Protein AF-A0AAE9JSZ3-F1 (afdb_monomer)

Organism: Caenorhabditis briggsae (NCBI:txid6238)

Foldseek 3Di:
DQVVDDQQDDPDDDPVSSVVCLQVVPGDQGDCVVDPPLVRVLVSLCSHSDPVSHDDPVVVVVSVVVVCPVPDDPPPDDDDPPDDDD

pLDDT: mean 85.69, std 14.78, range [46.88, 97.38]

Solvent-accessible surface area (backbone atoms only — not comparable to full-atom values): 5678 Å² total; per-residue (Å²): 120,92,81,79,60,64,66,71,66,61,102,85,68,50,72,68,60,44,52,54,29,48,70,67,66,55,48,81,78,77,61,74,90,83,43,57,67,70,58,54,49,51,55,55,36,65,64,43,69,55,68,91,69,32,72,54,71,66,59,55,48,54,52,50,52,56,53,46,61,72,75,45,64,91,89,70,78,69,82,77,79,76,78,82,83,127

Sequence (86 aa):
MAALQSPFYGDKMNLYSLCKKIENCEYPPLPADIYSTQLRDLVSRCILPEASKRPETNEVLEVAEHMNNHFSPPDEQSPVPSTPQF

InterPro domains:
  IPR011009 Protein kinase-like domain superfamily [SSF56112] (2-80)

Mean predicted aligned error: 8.27 Å

Structure (mmCIF, N/CA/C/O backbone):
data_AF-A0AAE9JSZ3-F1
#
_entry.id   AF-A0AAE9JSZ3-F1
#
loop_
_atom_site.group_PDB
_atom_site.id
_atom_site.type_symbol
_atom_site.label_atom_id
_atom_site.label_alt_id
_atom_site.label_comp_id
_atom_site.label_asym_id
_atom_site.label_entity_id
_atom_site.label_seq_id
_atom_site.pdbx_PDB_ins_code
_atom_site.Cartn_x
_atom_site.Cartn_y
_atom_site.Cartn_z
_atom_site.occupancy
_atom_site.B_iso_or_equiv
_atom_site.auth_seq_id
_atom_site.auth_comp_id
_atom_site.auth_asym_id
_atom_site.auth_atom_id
_atom_site.pdbx_PDB_model_num
ATOM 1 N N . MET A 1 1 ? 4.933 -6.485 8.854 1.00 60.16 1 MET A N 1
ATOM 2 C CA . MET A 1 1 ? 4.712 -6.558 7.388 1.00 60.16 1 MET A CA 1
ATOM 3 C C . MET A 1 1 ? 3.625 -7.588 7.119 1.00 60.16 1 MET A C 1
ATOM 5 O O . MET A 1 1 ? 3.738 -8.666 7.679 1.00 60.16 1 MET A O 1
ATOM 9 N N . ALA A 1 2 ? 2.603 -7.277 6.311 1.00 84.06 2 ALA A N 1
ATOM 10 C CA . ALA A 1 2 ? 1.480 -8.190 6.043 1.00 84.06 2 ALA A CA 1
ATOM 11 C C . ALA A 1 2 ? 1.876 -9.360 5.118 1.00 84.06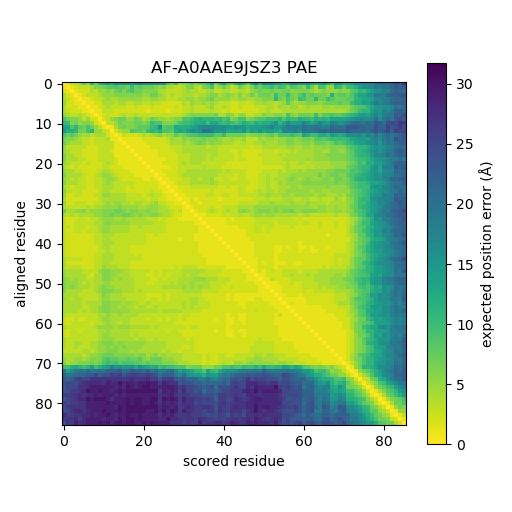 2 ALA A C 1
ATOM 13 O O . ALA A 1 2 ? 1.821 -10.511 5.520 1.00 84.06 2 ALA A O 1
ATOM 14 N N . ALA A 1 3 ? 2.395 -9.076 3.920 1.00 86.81 3 ALA A N 1
ATOM 15 C CA . ALA A 1 3 ? 2.788 -10.107 2.947 1.00 86.81 3 ALA A CA 1
ATOM 16 C C . ALA A 1 3 ? 4.163 -10.760 3.207 1.00 86.81 3 ALA A C 1
ATOM 18 O O . ALA A 1 3 ? 4.606 -11.586 2.416 1.00 86.81 3 ALA A O 1
ATOM 19 N N . LEU A 1 4 ? 4.882 -10.343 4.259 1.00 89.50 4 LEU A N 1
ATOM 20 C CA . LEU A 1 4 ? 6.268 -10.754 4.567 1.00 89.50 4 LEU A CA 1
ATOM 21 C C . LEU A 1 4 ? 7.290 -10.533 3.430 1.00 89.50 4 LEU A C 1
ATOM 23 O O . LEU A 1 4 ? 8.413 -11.026 3.503 1.00 89.50 4 LEU A O 1
ATOM 27 N N . GLN A 1 5 ? 6.915 -9.778 2.397 1.00 88.31 5 GLN A N 1
ATOM 28 C CA . GLN A 1 5 ? 7.715 -9.426 1.227 1.00 88.31 5 GLN A CA 1
ATOM 29 C C . GLN A 1 5 ? 7.456 -7.960 0.863 1.00 88.31 5 GLN A C 1
ATOM 31 O O . GLN A 1 5 ? 6.392 -7.413 1.168 1.00 88.31 5 GLN A O 1
ATOM 36 N N . SER A 1 6 ? 8.429 -7.318 0.213 1.00 89.50 6 SER A N 1
ATOM 37 C CA . SER A 1 6 ? 8.236 -5.969 -0.333 1.00 89.50 6 SER A CA 1
ATOM 38 C C . SER A 1 6 ? 7.182 -5.998 -1.452 1.00 89.50 6 SER A C 1
ATOM 40 O O . SER A 1 6 ? 7.255 -6.901 -2.290 1.00 89.50 6 SER A O 1
ATOM 42 N N . PRO A 1 7 ? 6.257 -5.017 -1.536 1.00 90.69 7 PRO A N 1
ATOM 43 C CA . PRO A 1 7 ? 5.241 -4.965 -2.594 1.00 90.69 7 PRO A CA 1
ATOM 44 C C . PRO A 1 7 ? 5.835 -5.051 -4.006 1.00 90.69 7 PRO A C 1
ATOM 46 O O . PRO A 1 7 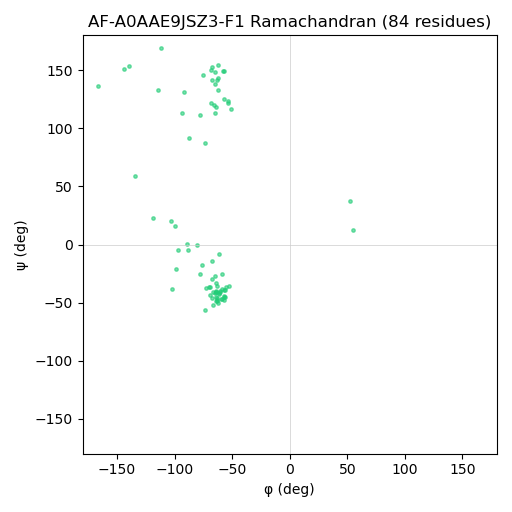? 5.276 -5.699 -4.884 1.00 90.69 7 PRO A O 1
ATOM 49 N N . PHE A 1 8 ? 7.010 -4.454 -4.211 1.00 91.75 8 PHE A N 1
ATOM 50 C CA . PHE A 1 8 ? 7.675 -4.390 -5.514 1.00 91.75 8 PHE A CA 1
ATOM 51 C C . PHE A 1 8 ? 8.789 -5.426 -5.683 1.00 91.75 8 PHE A C 1
ATOM 53 O O . PHE A 1 8 ? 9.620 -5.284 -6.575 1.00 91.75 8 PHE A O 1
ATOM 60 N N . TYR A 1 9 ? 8.847 -6.458 -4.838 1.00 88.56 9 TYR A N 1
ATOM 61 C CA . TYR A 1 9 ? 9.862 -7.503 -4.956 1.00 88.56 9 TYR A CA 1
ATOM 62 C C . TYR A 1 9 ? 9.832 -8.195 -6.338 1.00 88.56 9 TYR A C 1
ATOM 64 O O . TYR A 1 9 ? 8.792 -8.307 -6.996 1.00 88.56 9 TYR A O 1
ATOM 72 N N . GLY A 1 10 ? 10.996 -8.653 -6.806 1.00 83.31 10 GLY A N 1
ATOM 73 C CA . GLY A 1 10 ? 11.130 -9.445 -8.027 1.00 83.31 10 GLY A CA 1
ATOM 74 C C . GLY A 1 10 ? 12.510 -10.094 -8.146 1.00 83.31 10 GLY A C 1
ATOM 75 O O . GLY A 1 10 ? 13.520 -9.429 -7.928 1.00 83.31 10 GLY A O 1
ATOM 76 N N . ASP A 1 11 ? 12.549 -11.370 -8.543 1.00 74.94 11 ASP A N 1
ATOM 77 C CA . ASP A 1 11 ? 13.754 -12.226 -8.539 1.00 74.94 11 ASP A CA 1
ATOM 78 C C . ASP A 1 11 ? 14.926 -11.702 -9.388 1.00 74.94 11 ASP A C 1
ATOM 80 O O . ASP A 1 11 ? 16.085 -12.028 -9.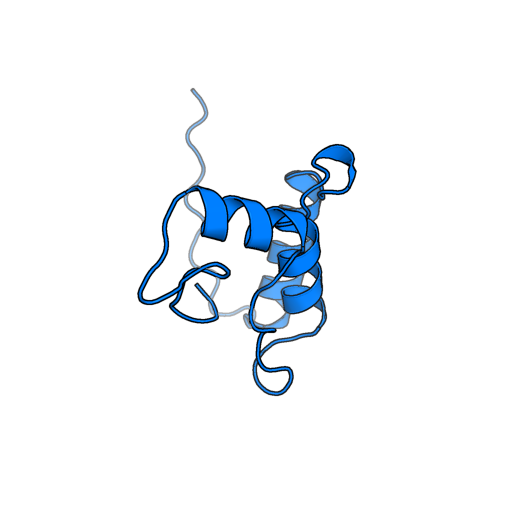139 1.00 74.94 11 ASP A O 1
ATOM 84 N N . LYS A 1 12 ? 14.642 -10.894 -10.416 1.00 72.88 12 LYS A N 1
ATOM 85 C CA . LYS A 1 12 ? 15.638 -10.304 -11.329 1.00 72.88 12 LYS A CA 1
ATOM 86 C C . LYS A 1 12 ? 15.356 -8.824 -11.557 1.00 72.88 12 LYS A C 1
ATOM 88 O O . LYS A 1 12 ? 15.096 -8.394 -12.680 1.00 72.88 12 LYS A O 1
ATOM 93 N N . MET A 1 13 ? 15.344 -8.051 -10.476 1.00 83.25 13 MET A N 1
ATOM 94 C CA . MET A 1 13 ? 15.003 -6.634 -10.534 1.00 83.25 13 MET A CA 1
ATOM 95 C C . MET A 1 13 ? 16.236 -5.746 -10.732 1.00 83.25 13 MET A C 1
ATOM 97 O O . MET A 1 13 ? 17.229 -5.855 -10.020 1.00 83.25 13 MET A O 1
ATOM 101 N N . ASN A 1 14 ? 16.148 -4.830 -11.694 1.00 90.06 14 ASN A N 1
ATOM 102 C CA . ASN A 1 14 ? 17.032 -3.672 -11.827 1.00 90.06 14 ASN A CA 1
ATOM 103 C C . ASN A 1 14 ? 16.248 -2.375 -11.549 1.00 90.06 14 ASN A C 1
ATOM 105 O O . ASN A 1 14 ? 15.014 -2.392 -11.494 1.00 90.06 14 ASN A O 1
ATOM 109 N N . LEU A 1 15 ? 16.952 -1.246 -11.402 1.00 90.75 15 LEU A N 1
ATOM 110 C CA . LEU A 1 15 ? 16.328 0.041 -11.071 1.00 90.75 15 LEU A CA 1
ATOM 111 C C . LEU A 1 15 ? 15.238 0.445 -12.076 1.00 90.75 15 LEU A C 1
ATOM 113 O O . LEU A 1 15 ? 14.182 0.914 -11.671 1.00 90.75 15 LEU A O 1
ATOM 117 N N . TYR A 1 16 ? 15.450 0.193 -13.370 1.00 90.50 16 TYR A N 1
ATOM 118 C CA . TYR A 1 16 ? 14.465 0.505 -14.406 1.00 90.50 16 TYR A CA 1
ATOM 119 C C . TYR A 1 16 ? 13.167 -0.299 -14.232 1.00 90.50 16 TYR A C 1
ATOM 121 O O . TYR A 1 16 ? 12.076 0.268 -14.213 1.00 90.50 16 TYR A O 1
ATOM 129 N N . SER A 1 17 ? 13.275 -1.618 -14.041 1.00 90.69 17 SER A N 1
ATOM 130 C CA . SER A 1 17 ? 12.113 -2.480 -13.790 1.00 90.69 17 SER A CA 1
ATOM 131 C C . SER A 1 17 ? 11.392 -2.145 -12.480 1.00 90.69 17 SER A C 1
ATOM 133 O O . SER A 1 17 ? 10.169 -2.239 -12.430 1.00 90.69 17 SER A O 1
ATOM 135 N N . LEU A 1 18 ? 12.122 -1.706 -11.448 1.00 91.56 18 LEU A N 1
ATOM 136 C CA . LEU A 1 18 ? 11.542 -1.249 -10.185 1.00 91.56 18 LEU A CA 1
ATOM 137 C C . LEU A 1 18 ? 10.737 0.040 -10.375 1.00 91.56 18 LEU A C 1
ATOM 139 O O . LEU A 1 18 ? 9.569 0.078 -9.996 1.00 91.56 18 LEU A O 1
ATOM 143 N N . CYS A 1 19 ? 11.330 1.071 -10.988 1.00 92.12 19 CYS A N 1
ATOM 144 C CA . CYS A 1 19 ? 10.641 2.342 -11.218 1.00 92.12 19 CYS A CA 1
ATOM 145 C C . CYS A 1 19 ? 9.355 2.133 -12.020 1.00 92.12 19 CYS A C 1
ATOM 147 O O . CYS A 1 19 ? 8.307 2.621 -11.616 1.00 92.12 19 CYS A O 1
ATOM 149 N N . LYS A 1 20 ? 9.402 1.309 -13.076 1.00 90.81 20 LYS A N 1
ATOM 150 C CA . LYS A 1 20 ? 8.219 0.996 -13.885 1.00 90.81 20 LYS A CA 1
ATOM 151 C C . LYS A 1 20 ? 7.100 0.329 -13.073 1.00 90.81 20 LYS A C 1
ATOM 153 O O . LYS A 1 20 ? 5.933 0.660 -13.259 1.00 90.81 20 LYS A O 1
ATOM 158 N N . LYS A 1 21 ? 7.434 -0.594 -12.161 1.00 91.12 21 LYS A N 1
ATOM 159 C CA . LYS A 1 21 ? 6.441 -1.214 -11.266 1.00 91.12 21 LYS A CA 1
ATOM 160 C C . LYS A 1 21 ? 5.845 -0.208 -10.283 1.00 91.12 21 LYS A C 1
ATOM 162 O O . LYS A 1 21 ? 4.641 -0.241 -10.052 1.00 91.12 21 LYS A O 1
ATOM 167 N N . ILE A 1 22 ? 6.666 0.683 -9.722 1.00 92.50 22 ILE A N 1
ATOM 168 C CA . ILE A 1 22 ? 6.203 1.742 -8.814 1.00 92.50 22 ILE A CA 1
ATOM 169 C C . ILE A 1 22 ? 5.243 2.679 -9.549 1.00 92.50 22 ILE A C 1
ATOM 171 O O . ILE A 1 22 ? 4.137 2.893 -9.068 1.00 92.50 22 ILE A O 1
ATOM 175 N N . GLU A 1 23 ? 5.630 3.176 -10.726 1.00 91.69 23 GLU A N 1
ATOM 176 C CA . GLU A 1 23 ? 4.817 4.077 -11.555 1.00 91.69 23 GLU A CA 1
ATOM 177 C C . GLU A 1 23 ? 3.466 3.460 -11.942 1.00 91.69 23 GLU A C 1
ATOM 179 O O . GLU A 1 23 ? 2.449 4.150 -11.924 1.00 91.69 23 GLU A O 1
ATOM 184 N N . ASN A 1 24 ? 3.442 2.155 -12.229 1.00 90.81 24 ASN A N 1
ATOM 185 C CA . ASN A 1 24 ? 2.231 1.430 -12.621 1.00 90.81 24 ASN A CA 1
ATOM 186 C C . ASN A 1 24 ? 1.430 0.844 -11.445 1.00 90.81 24 ASN A C 1
ATOM 188 O O . ASN A 1 24 ? 0.427 0.174 -11.686 1.00 90.81 24 ASN A O 1
ATOM 192 N N . CYS A 1 25 ? 1.863 1.038 -10.194 1.00 90.19 25 CYS A N 1
ATOM 193 C CA . CYS A 1 25 ? 1.292 0.360 -9.020 1.00 90.19 25 CYS A CA 1
ATOM 194 C C . CYS A 1 25 ? 1.231 -1.171 -9.163 1.00 90.19 25 CYS A C 1
ATOM 196 O O . CYS A 1 25 ? 0.279 -1.812 -8.722 1.00 90.19 25 CYS A O 1
ATOM 198 N N . GLU A 1 26 ? 2.239 -1.770 -9.792 1.00 90.69 26 GLU A N 1
ATOM 199 C CA . GLU A 1 26 ? 2.251 -3.199 -10.087 1.00 90.69 26 GLU A CA 1
ATOM 200 C C . GLU A 1 26 ? 2.843 -3.984 -8.909 1.00 90.69 26 GLU A C 1
ATOM 202 O O . GLU A 1 26 ? 4.058 -4.183 -8.802 1.00 90.69 26 GLU A O 1
ATOM 207 N N . TYR A 1 27 ? 1.964 -4.421 -8.009 1.00 91.44 27 TYR A N 1
ATOM 208 C CA . TYR A 1 27 ? 2.286 -5.289 -6.879 1.00 91.44 27 TYR A CA 1
ATOM 209 C C . TYR A 1 27 ? 1.144 -6.280 -6.602 1.00 91.44 27 TYR A C 1
ATOM 211 O O . TYR A 1 27 ? -0.019 -5.974 -6.881 1.00 91.44 27 TYR A O 1
ATOM 219 N N . PRO A 1 28 ? 1.434 -7.474 -6.052 1.00 91.25 28 PRO A N 1
ATOM 220 C CA . PRO A 1 28 ? 0.393 -8.428 -5.684 1.00 91.25 28 PRO A CA 1
ATOM 221 C C . PRO A 1 28 ? -0.538 -7.846 -4.606 1.00 91.25 28 PRO A C 1
ATOM 223 O O . PRO A 1 28 ? -0.044 -7.314 -3.605 1.00 91.25 28 PRO A O 1
ATOM 226 N N . PRO A 1 29 ? -1.871 -7.951 -4.759 1.00 91.19 29 PRO A N 1
ATOM 227 C CA . PRO A 1 29 ? -2.798 -7.503 -3.731 1.00 91.19 29 PRO A CA 1
ATOM 228 C C . PRO A 1 29 ? -2.713 -8.401 -2.492 1.00 91.19 29 PRO A C 1
ATOM 230 O O . PRO A 1 29 ? -2.447 -9.601 -2.583 1.00 91.19 29 PRO A O 1
ATOM 233 N N . LEU A 1 30 ? -2.987 -7.825 -1.322 1.00 92.94 30 LEU A N 1
ATOM 234 C CA . LEU A 1 30 ? -3.092 -8.595 -0.084 1.00 92.94 30 LEU A CA 1
ATOM 235 C C . LEU A 1 30 ? -4.330 -9.518 -0.112 1.00 92.94 30 LEU A C 1
ATOM 237 O O . LEU A 1 30 ? -5.388 -9.076 -0.579 1.00 92.94 30 LEU A O 1
ATOM 241 N N . PRO A 1 31 ? -4.237 -10.751 0.428 1.00 92.88 31 PRO A N 1
ATOM 242 C CA . PRO A 1 31 ? -5.362 -11.685 0.497 1.00 92.88 31 PRO A CA 1
ATOM 243 C C . PRO A 1 31 ? -6.562 -11.089 1.250 1.00 92.88 31 PRO A C 1
ATOM 245 O O . PRO A 1 31 ? -6.428 -10.618 2.382 1.00 92.88 31 PRO A O 1
ATOM 248 N N . ALA A 1 32 ? -7.730 -11.076 0.604 1.00 92.50 32 ALA A N 1
ATOM 249 C CA . ALA A 1 32 ? -8.950 -10.448 1.126 1.00 92.50 32 ALA A CA 1
ATOM 250 C C . ALA A 1 32 ? -9.648 -11.266 2.226 1.00 92.50 32 ALA A C 1
ATOM 252 O O . ALA A 1 32 ? -10.473 -10.734 2.960 1.00 92.50 32 ALA A O 1
ATOM 253 N N . ASP A 1 33 ? -9.320 -12.548 2.317 1.00 92.88 33 ASP A N 1
ATOM 254 C CA . ASP A 1 33 ? -9.776 -13.504 3.323 1.00 92.88 33 ASP A CA 1
ATOM 255 C C . ASP A 1 33 ? -9.041 -13.352 4.662 1.00 92.88 33 ASP A C 1
ATOM 257 O O . ASP A 1 33 ? -9.597 -13.683 5.706 1.00 92.88 33 ASP A O 1
ATOM 261 N N . ILE A 1 34 ? -7.815 -12.820 4.639 1.00 93.56 34 ILE A N 1
ATOM 262 C CA . ILE A 1 34 ? -6.966 -12.659 5.830 1.00 93.56 34 ILE A CA 1
ATOM 263 C C . ILE A 1 34 ? -6.973 -11.209 6.324 1.00 93.56 34 ILE A C 1
ATOM 265 O O . ILE A 1 34 ? -6.957 -10.959 7.528 1.00 93.56 34 ILE A O 1
ATOM 269 N N . TYR A 1 35 ? -6.986 -10.240 5.403 1.00 94.56 35 TYR A N 1
ATOM 270 C CA . TYR A 1 35 ? -6.829 -8.827 5.738 1.00 94.56 35 TYR A CA 1
ATOM 271 C C . TYR A 1 35 ? -8.080 -8.008 5.433 1.00 94.56 35 TYR A C 1
ATOM 273 O O . TYR A 1 35 ? -8.631 -8.043 4.328 1.00 94.56 35 TYR A O 1
ATOM 281 N N . SER A 1 36 ? -8.469 -7.185 6.409 1.00 93.81 36 SER A N 1
ATOM 282 C CA . SER A 1 36 ? -9.602 -6.273 6.288 1.00 93.81 36 SER A CA 1
ATOM 283 C C . SER A 1 36 ? -9.435 -5.309 5.112 1.00 93.81 36 SER A C 1
ATOM 285 O O . SER A 1 36 ? -8.325 -4.920 4.739 1.00 93.81 36 SER A O 1
ATOM 287 N N . THR A 1 37 ? -10.555 -4.896 4.520 1.00 94.62 37 THR A N 1
ATOM 288 C CA . THR A 1 37 ? -10.564 -3.912 3.429 1.00 94.62 37 THR A CA 1
ATOM 289 C C . THR A 1 37 ? -9.901 -2.602 3.855 1.00 94.62 37 THR A C 1
ATOM 291 O O . THR A 1 37 ? -9.102 -2.060 3.106 1.00 94.62 37 THR A O 1
ATOM 294 N N . GLN A 1 38 ? -10.118 -2.163 5.097 1.00 94.81 38 GLN A N 1
ATOM 295 C CA . GLN A 1 38 ? -9.517 -0.956 5.668 1.00 94.81 38 GLN A CA 1
ATOM 296 C C . GLN A 1 38 ? -7.984 -0.996 5.613 1.00 94.81 38 GLN A C 1
ATOM 298 O O . GLN A 1 38 ? -7.357 -0.019 5.208 1.00 94.81 38 GLN A O 1
ATOM 303 N N . LEU A 1 39 ? -7.376 -2.132 5.976 1.00 94.62 39 LEU A N 1
ATOM 304 C CA . LEU A 1 39 ? -5.923 -2.295 5.919 1.00 94.62 39 LEU A CA 1
ATOM 305 C C . LEU A 1 39 ? -5.427 -2.293 4.471 1.00 94.62 39 LEU A C 1
ATOM 307 O O . LEU A 1 39 ? -4.452 -1.612 4.152 1.00 94.62 39 LEU A O 1
ATOM 311 N N . ARG A 1 40 ? -6.093 -3.047 3.590 1.00 95.31 40 ARG A N 1
ATOM 312 C CA . ARG A 1 40 ? -5.696 -3.176 2.179 1.00 95.31 40 ARG A CA 1
ATOM 313 C C . ARG A 1 40 ? -5.792 -1.840 1.438 1.00 95.31 40 ARG A C 1
ATOM 315 O O . ARG A 1 40 ? -4.874 -1.487 0.694 1.00 95.31 40 ARG A O 1
ATOM 322 N N . ASP A 1 41 ? -6.843 -1.073 1.702 1.00 95.06 41 ASP A N 1
ATOM 323 C CA . ASP A 1 41 ? -7.055 0.251 1.122 1.00 95.06 41 ASP A CA 1
ATOM 324 C C . ASP A 1 41 ? -6.040 1.263 1.658 1.00 95.06 41 ASP A C 1
ATOM 326 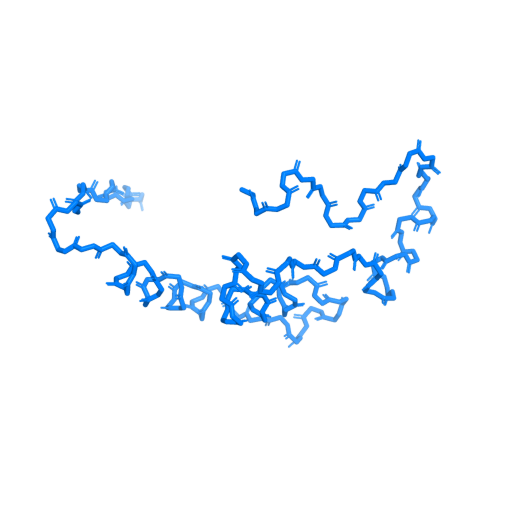O O . ASP A 1 41 ? -5.454 2.014 0.878 1.00 95.06 41 ASP A O 1
ATOM 330 N N . LEU A 1 42 ? -5.768 1.262 2.970 1.00 95.94 42 LEU A N 1
ATOM 331 C CA . LEU A 1 42 ? -4.766 2.146 3.569 1.00 95.94 42 LEU A CA 1
ATOM 332 C C . LEU A 1 42 ? -3.374 1.901 2.971 1.00 95.94 42 LEU A C 1
ATOM 334 O O . LEU A 1 42 ? -2.719 2.850 2.544 1.00 95.94 42 LEU A O 1
ATOM 338 N N . VAL A 1 43 ? -2.950 0.635 2.861 1.00 95.06 43 VAL A N 1
ATOM 339 C CA . VAL A 1 43 ? -1.678 0.270 2.213 1.00 95.06 43 VAL A CA 1
ATOM 340 C C . VAL A 1 43 ? -1.634 0.791 0.779 1.00 95.06 43 VAL A C 1
ATOM 342 O O . VAL A 1 43 ? -0.657 1.437 0.405 1.00 95.06 43 VAL A O 1
ATOM 345 N N . SER A 1 44 ? -2.700 0.562 0.006 1.00 93.69 44 SER A N 1
ATOM 346 C CA . SER A 1 44 ? -2.776 0.969 -1.401 1.00 93.69 44 SER A CA 1
ATOM 347 C C . SER A 1 44 ? -2.655 2.485 -1.571 1.00 93.69 44 SER A C 1
ATOM 349 O O . SER A 1 44 ? -1.948 2.944 -2.466 1.00 93.69 44 SER A O 1
ATOM 351 N N . ARG A 1 45 ? -3.284 3.272 -0.685 1.00 95.06 45 ARG A N 1
ATOM 352 C CA . ARG A 1 45 ? -3.200 4.743 -0.698 1.00 95.06 45 ARG A CA 1
ATOM 353 C C . ARG A 1 45 ? -1.820 5.264 -0.288 1.00 95.06 45 ARG A C 1
ATOM 355 O O . ARG A 1 45 ? -1.344 6.233 -0.874 1.00 95.06 45 ARG A O 1
ATOM 362 N N . CYS A 1 46 ? -1.150 4.615 0.664 1.00 95.88 46 CYS A N 1
ATOM 363 C CA . CYS A 1 46 ? 0.183 5.021 1.125 1.00 95.88 46 CYS A CA 1
ATOM 364 C C . CYS A 1 46 ? 1.281 4.844 0.066 1.00 95.88 46 CYS A C 1
ATOM 366 O O . CYS A 1 46 ? 2.255 5.595 0.063 1.00 95.88 46 CYS A O 1
ATOM 368 N N . ILE A 1 47 ? 1.143 3.867 -0.834 1.00 94.31 47 ILE A N 1
ATOM 369 C CA . ILE A 1 47 ? 2.155 3.556 -1.859 1.00 94.31 47 ILE A CA 1
ATOM 370 C C . ILE A 1 47 ? 1.781 4.067 -3.254 1.00 94.31 47 ILE A C 1
ATOM 372 O O . ILE A 1 47 ? 2.332 3.600 -4.252 1.00 94.31 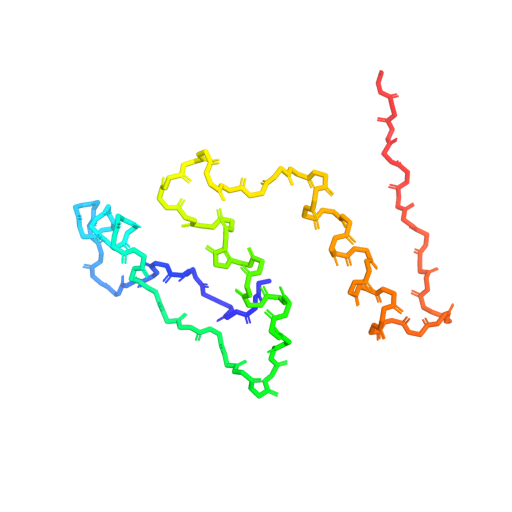47 ILE A O 1
ATOM 376 N N . LEU A 1 48 ? 0.868 5.043 -3.338 1.00 93.38 48 LEU A N 1
ATOM 377 C CA . LEU A 1 48 ? 0.524 5.685 -4.605 1.00 93.38 48 LEU A CA 1
ATOM 378 C C . LEU A 1 48 ? 1.743 6.409 -5.217 1.00 93.38 48 LEU A C 1
ATOM 380 O O . LEU A 1 48 ? 2.516 7.030 -4.481 1.00 93.38 48 LEU A O 1
ATOM 384 N N . PRO A 1 49 ? 1.912 6.401 -6.552 1.00 91.00 49 PRO A N 1
ATOM 385 C CA . PRO A 1 49 ? 3.011 7.090 -7.227 1.00 91.00 49 PRO A CA 1
ATOM 386 C C . PRO A 1 49 ? 2.952 8.595 -6.966 1.00 91.00 49 PRO A C 1
ATOM 388 O O . PRO A 1 49 ? 3.960 9.229 -6.670 1.00 91.00 49 PRO A O 1
ATOM 391 N N . GLU A 1 50 ? 1.736 9.136 -7.008 1.00 93.56 50 GLU A N 1
ATOM 392 C CA . GLU A 1 50 ? 1.442 10.538 -6.759 1.00 93.56 50 GLU A CA 1
ATOM 393 C C . GLU A 1 50 ? 1.459 10.836 -5.254 1.00 93.56 50 GLU A C 1
ATOM 395 O O . GLU A 1 50 ? 0.579 10.391 -4.514 1.00 93.56 50 GLU A O 1
ATOM 400 N N . ALA A 1 51 ? 2.453 11.607 -4.807 1.00 92.88 51 ALA A N 1
ATOM 401 C CA . ALA A 1 51 ? 2.642 11.934 -3.396 1.00 92.88 51 ALA A CA 1
ATOM 402 C C . ALA A 1 51 ? 1.475 12.749 -2.823 1.00 92.88 51 ALA A C 1
ATOM 404 O O . ALA A 1 51 ? 1.072 12.509 -1.691 1.00 92.88 51 ALA A O 1
ATOM 405 N N . SER A 1 52 ? 0.886 13.645 -3.623 1.00 95.12 52 SER A N 1
ATOM 406 C CA . SER A 1 52 ? -0.237 14.498 -3.203 1.00 95.12 52 SER A CA 1
ATOM 407 C C . SER A 1 52 ? -1.542 13.739 -2.928 1.00 95.12 52 SER A C 1
ATOM 409 O O . SER A 1 52 ? -2.460 14.292 -2.331 1.00 95.12 52 SER A O 1
ATOM 411 N N . LYS A 1 53 ? -1.642 12.475 -3.360 1.00 93.75 53 LYS A N 1
ATOM 412 C CA . LYS A 1 53 ? -2.805 11.604 -3.114 1.00 93.75 53 LYS A CA 1
ATOM 413 C C . LYS A 1 53 ? -2.615 10.668 -1.922 1.00 93.75 53 LYS A C 1
ATOM 415 O O . LYS A 1 53 ? -3.531 9.908 -1.602 1.00 93.75 53 LYS A O 1
ATOM 420 N N . ARG A 1 54 ? -1.427 10.660 -1.314 1.00 96.88 54 ARG A N 1
ATOM 421 C CA . ARG A 1 54 ? -1.146 9.829 -0.143 1.00 96.88 54 ARG A CA 1
ATOM 422 C C . ARG A 1 54 ? -1.813 10.451 1.086 1.00 96.88 54 ARG A C 1
ATOM 424 O O . ARG A 1 54 ? -1.896 11.674 1.162 1.00 96.88 54 ARG A O 1
ATOM 431 N N . PRO A 1 55 ? -2.292 9.630 2.028 1.00 96.94 55 PRO A N 1
ATOM 432 C CA . PRO A 1 55 ? -2.839 10.135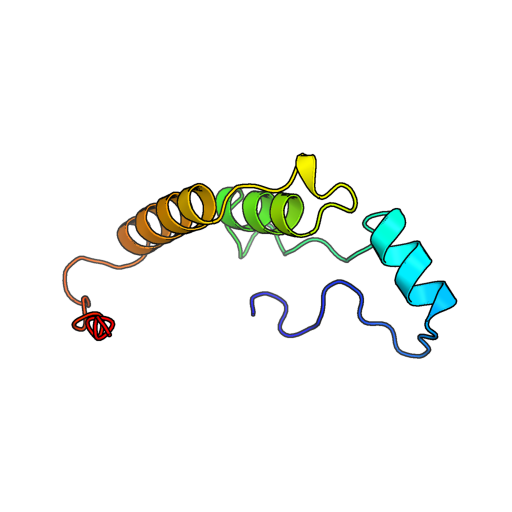 3.275 1.00 96.94 55 PRO A CA 1
ATOM 433 C C . PRO A 1 55 ? -1.749 10.828 4.093 1.00 96.94 55 PRO A C 1
ATOM 435 O O . PRO A 1 55 ? -0.581 10.429 4.068 1.00 96.94 55 PRO A O 1
ATOM 438 N N . GLU 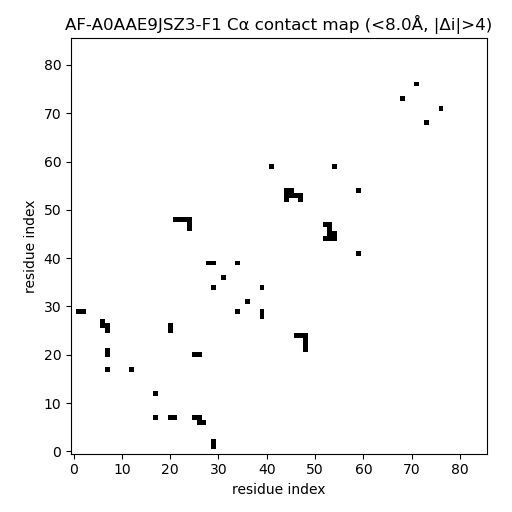A 1 56 ? -2.160 11.832 4.857 1.00 97.38 56 GLU A N 1
ATOM 439 C CA . GLU A 1 56 ? -1.304 12.453 5.861 1.00 97.38 56 GLU A CA 1
ATOM 440 C C . GLU A 1 56 ? -1.019 11.469 7.001 1.00 97.38 56 GLU A C 1
ATOM 442 O O . GLU A 1 56 ? -1.834 10.600 7.320 1.00 97.38 56 GLU A O 1
ATOM 447 N N . THR A 1 57 ? 0.120 11.632 7.676 1.00 96.75 57 THR A N 1
ATOM 448 C CA . THR A 1 57 ? 0.530 10.738 8.774 1.00 96.75 57 THR A CA 1
ATOM 449 C C . THR A 1 57 ? -0.525 10.635 9.879 1.00 96.75 57 THR A C 1
ATOM 451 O O . THR A 1 57 ? -0.734 9.552 10.422 1.00 96.75 57 THR A O 1
ATOM 454 N N . ASN A 1 58 ? -1.221 11.734 10.186 1.00 97.31 58 ASN A N 1
ATOM 455 C CA . ASN A 1 58 ? -2.275 11.750 11.203 1.00 97.31 58 ASN A CA 1
ATOM 456 C C . ASN A 1 58 ? -3.460 10.856 10.811 1.00 97.31 58 ASN A C 1
ATOM 458 O O . ASN A 1 58 ? -3.944 10.095 11.638 1.00 97.31 58 ASN A O 1
ATOM 462 N N . GLU A 1 59 ? -3.865 10.872 9.538 1.00 96.50 59 GLU A N 1
ATOM 463 C CA . GLU A 1 59 ? -4.940 10.006 9.042 1.00 96.50 59 GLU A CA 1
ATOM 464 C C . GLU A 1 59 ? -4.543 8.523 9.148 1.00 96.50 59 GLU A C 1
ATOM 466 O O . GLU A 1 59 ? -5.343 7.675 9.542 1.00 96.50 59 GLU A O 1
ATOM 471 N N . VAL A 1 60 ? -3.281 8.197 8.842 1.00 97.19 60 VAL A N 1
ATOM 472 C CA . VAL A 1 60 ? -2.754 6.831 8.991 1.00 97.19 60 VAL A CA 1
ATOM 473 C C . VAL A 1 60 ? -2.805 6.379 10.454 1.00 97.19 60 VAL A C 1
ATOM 475 O O . VAL A 1 60 ? -3.189 5.238 10.719 1.00 97.19 60 VAL A O 1
ATOM 478 N N . LEU A 1 61 ? -2.439 7.260 11.392 1.00 96.81 61 LEU A N 1
ATOM 479 C CA . LEU A 1 61 ? -2.489 6.982 12.828 1.00 96.81 61 LEU A CA 1
ATOM 480 C C . LEU A 1 61 ? -3.926 6.747 13.306 1.00 96.81 61 LEU A C 1
ATOM 482 O O . LEU A 1 61 ? -4.184 5.729 13.941 1.00 96.81 61 LEU A O 1
ATOM 486 N N . GLU A 1 62 ? -4.860 7.628 12.946 1.00 96.75 62 GLU A N 1
ATOM 487 C CA . GLU A 1 62 ? -6.274 7.511 13.323 1.00 96.75 62 GLU A CA 1
ATOM 488 C C . GLU A 1 62 ? -6.873 6.171 12.869 1.00 96.75 62 GLU A C 1
ATOM 490 O O . GLU A 1 62 ? -7.527 5.469 13.647 1.00 96.75 62 GLU A O 1
ATOM 495 N N . VAL A 1 63 ? -6.603 5.761 11.622 1.00 96.19 63 VAL A N 1
ATOM 496 C CA . VAL A 1 63 ? -7.056 4.459 11.112 1.00 96.19 63 VAL A CA 1
ATOM 497 C C . VAL A 1 63 ? -6.389 3.311 11.872 1.00 96.19 63 VAL A C 1
ATOM 499 O O . VAL A 1 63 ? -7.058 2.331 12.204 1.00 96.19 63 VAL A O 1
ATOM 502 N N . ALA A 1 64 ? -5.090 3.405 12.168 1.00 95.25 64 ALA A N 1
ATOM 503 C CA . ALA A 1 64 ? -4.365 2.363 12.891 1.00 95.25 64 ALA A CA 1
ATOM 504 C C . ALA A 1 64 ? -4.890 2.173 14.322 1.00 95.25 64 ALA A C 1
ATOM 506 O O . ALA A 1 64 ? -5.127 1.037 14.730 1.00 95.25 64 ALA A O 1
ATOM 507 N N . GLU A 1 65 ? -5.125 3.258 15.061 1.00 95.25 65 GLU A N 1
ATOM 508 C CA . GLU A 1 65 ? -5.687 3.219 16.415 1.00 95.25 65 GLU A CA 1
ATOM 509 C C . GLU A 1 65 ? -7.103 2.645 16.418 1.00 95.25 65 GLU A C 1
ATOM 511 O O . GLU A 1 65 ? -7.411 1.751 17.210 1.00 95.25 65 GLU A O 1
ATOM 516 N N . HIS A 1 66 ? -7.951 3.094 15.488 1.00 94.31 66 HIS A N 1
ATOM 517 C CA . HIS A 1 66 ? -9.303 2.568 15.337 1.00 94.31 66 HIS A CA 1
ATOM 518 C C . HIS A 1 66 ? -9.292 1.059 15.054 1.00 94.31 66 HIS A C 1
ATOM 520 O O . HIS A 1 66 ? -10.018 0.295 15.691 1.00 94.31 66 HIS A O 1
ATOM 526 N N . MET A 1 67 ? -8.446 0.607 14.122 1.00 94.62 67 MET A N 1
ATOM 527 C CA . MET A 1 67 ? -8.347 -0.815 13.793 1.00 94.62 67 MET A CA 1
ATOM 528 C C . MET A 1 67 ? -7.732 -1.638 14.927 1.00 94.62 67 MET A C 1
ATOM 530 O O . MET A 1 67 ? -8.184 -2.757 15.166 1.00 94.62 67 MET A O 1
ATOM 534 N N . ASN A 1 68 ? -6.749 -1.098 15.651 1.00 94.19 68 ASN A N 1
ATOM 535 C CA . ASN A 1 68 ? -6.174 -1.762 16.814 1.00 94.19 68 ASN A CA 1
ATOM 536 C C . ASN A 1 68 ? -7.222 -1.952 17.912 1.00 94.19 68 ASN A C 1
ATOM 538 O O . ASN A 1 68 ? -7.379 -3.061 18.397 1.00 94.19 68 ASN A O 1
ATOM 542 N N . ASN A 1 69 ? -7.995 -0.920 18.250 1.00 92.50 69 ASN A N 1
ATOM 543 C CA . ASN A 1 69 ? -9.054 -1.021 19.259 1.00 92.50 69 ASN A CA 1
ATOM 544 C C . ASN A 1 69 ? -10.185 -1.976 18.848 1.00 92.50 69 ASN A C 1
ATOM 546 O O . ASN A 1 69 ? -10.860 -2.540 19.702 1.00 92.50 69 ASN A O 1
ATOM 550 N N . HIS A 1 70 ? -10.410 -2.152 17.545 1.00 92.25 70 HIS A N 1
ATOM 551 C CA . HIS A 1 70 ? -11.403 -3.095 17.040 1.00 92.25 70 HIS A CA 1
ATOM 552 C C . HIS A 1 70 ? -10.965 -4.561 17.189 1.00 92.25 70 HIS A C 1
ATOM 554 O O . HIS A 1 70 ? -11.800 -5.420 17.468 1.00 92.25 70 HIS A O 1
ATOM 560 N N . PHE A 1 71 ? 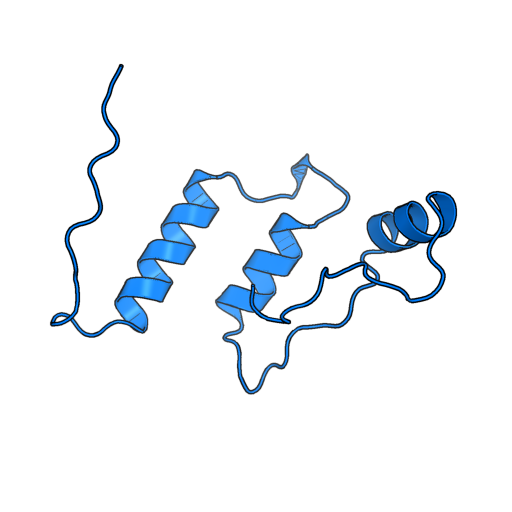-9.677 -4.856 16.988 1.00 89.12 71 PHE A N 1
ATOM 561 C CA . PHE A 1 71 ? -9.146 -6.224 17.021 1.00 89.12 71 PHE A CA 1
ATOM 562 C C . PHE A 1 71 ? -8.481 -6.612 18.347 1.00 89.12 71 PHE A C 1
ATOM 564 O O . PHE A 1 71 ? -8.380 -7.803 18.638 1.00 89.12 71 PHE A O 1
ATOM 571 N N . SER A 1 72 ? -8.050 -5.636 19.145 1.00 87.62 72 SER A N 1
ATOM 572 C CA . SER A 1 72 ? -7.474 -5.840 20.472 1.00 87.62 72 SER A CA 1
ATOM 573 C C . SER A 1 72 ? -8.577 -5.710 21.527 1.00 87.62 72 SER A C 1
ATOM 575 O O . SER A 1 72 ? -9.118 -4.616 21.705 1.00 87.62 72 SER A O 1
ATOM 577 N N . PRO A 1 73 ? -8.941 -6.791 22.238 1.00 66.06 73 PRO A N 1
ATOM 578 C CA . PRO A 1 73 ? -9.847 -6.687 23.373 1.00 66.06 73 PRO A CA 1
ATOM 579 C C . PRO A 1 73 ? -9.225 -5.815 24.486 1.00 66.06 73 PRO A C 1
ATOM 581 O O . PRO A 1 73 ? -7.999 -5.718 24.585 1.00 66.06 73 PRO A O 1
ATOM 584 N N . PRO A 1 74 ? -10.048 -5.186 25.346 1.00 64.69 74 PRO A N 1
ATOM 585 C CA . PRO A 1 74 ? -9.597 -4.212 26.347 1.00 64.69 74 PRO A CA 1
ATOM 586 C C . PRO A 1 74 ? -8.604 -4.739 27.404 1.00 64.69 74 PRO A C 1
ATOM 588 O O . PRO A 1 74 ? -8.043 -3.933 28.140 1.00 64.69 74 PRO A O 1
ATOM 591 N N . ASP A 1 75 ? -8.342 -6.048 27.471 1.00 59.44 75 ASP A N 1
ATOM 592 C CA . ASP A 1 75 ? -7.465 -6.665 28.476 1.00 59.44 75 ASP A CA 1
ATOM 593 C C . ASP A 1 75 ? -5.968 -6.731 28.086 1.00 59.44 75 ASP A C 1
ATOM 595 O O . ASP A 1 75 ? -5.146 -7.104 28.921 1.00 59.44 75 ASP A O 1
ATOM 599 N N . GLU A 1 76 ? -5.574 -6.337 26.864 1.00 54.78 76 GLU A N 1
ATOM 600 C CA . GLU A 1 76 ? -4.181 -6.471 26.376 1.00 54.78 76 GLU A CA 1
ATOM 601 C C . GLU A 1 76 ? -3.492 -5.133 26.021 1.00 54.78 76 GLU A C 1
ATOM 603 O O . GLU A 1 76 ? -2.515 -5.086 25.271 1.00 54.78 76 GLU A O 1
ATOM 608 N N . GLN A 1 77 ? -3.960 -4.011 26.583 1.00 53.62 77 GLN A N 1
ATOM 609 C CA . GLN A 1 77 ? -3.272 -2.718 26.458 1.00 53.62 77 GLN A CA 1
ATOM 610 C C . GLN A 1 77 ? -2.010 -2.682 27.333 1.00 53.62 77 GLN A C 1
ATOM 612 O O . GLN A 1 77 ? -2.013 -2.227 28.476 1.00 53.62 77 GLN A O 1
ATOM 617 N N . SER A 1 78 ? -0.894 -3.152 26.775 1.00 54.38 78 SER A N 1
ATOM 618 C CA . SER A 1 78 ? 0.439 -2.829 27.292 1.00 54.38 78 SER A CA 1
ATOM 619 C C . SER A 1 78 ? 0.685 -1.317 27.164 1.00 54.38 78 SER A C 1
ATOM 621 O O . SER A 1 78 ? 0.278 -0.729 26.158 1.00 54.38 78 SER A O 1
ATOM 623 N N . PRO A 1 79 ? 1.341 -0.660 28.141 1.00 50.28 79 PRO A N 1
ATOM 624 C CA . PRO A 1 79 ? 1.516 0.784 28.117 1.00 50.28 79 PRO A CA 1
ATOM 625 C C . PRO A 1 79 ? 2.367 1.177 26.908 1.00 50.28 79 PRO A C 1
ATOM 627 O O . PRO A 1 79 ? 3.519 0.762 26.777 1.00 50.28 79 PRO A O 1
ATOM 630 N N . VAL A 1 80 ? 1.776 1.976 26.018 1.00 59.41 80 VAL A N 1
ATOM 631 C CA . VAL A 1 80 ? 2.481 2.643 24.921 1.00 59.41 80 VAL A CA 1
ATOM 632 C C . VAL A 1 80 ? 3.656 3.413 25.539 1.00 59.41 80 VAL A C 1
ATOM 634 O O . VAL A 1 80 ? 3.426 4.210 26.452 1.00 59.41 80 VAL A O 1
ATOM 637 N N . PRO A 1 81 ? 4.913 3.178 25.122 1.00 47.59 81 PRO A N 1
ATOM 638 C CA . PRO A 1 81 ? 6.035 3.935 25.647 1.00 47.59 81 PRO A CA 1
ATOM 639 C C . PRO A 1 81 ? 5.867 5.392 25.216 1.00 47.59 81 PRO A C 1
ATOM 641 O O . PRO A 1 81 ? 5.926 5.708 24.029 1.00 47.59 81 PRO A O 1
ATOM 644 N N . SER A 1 82 ?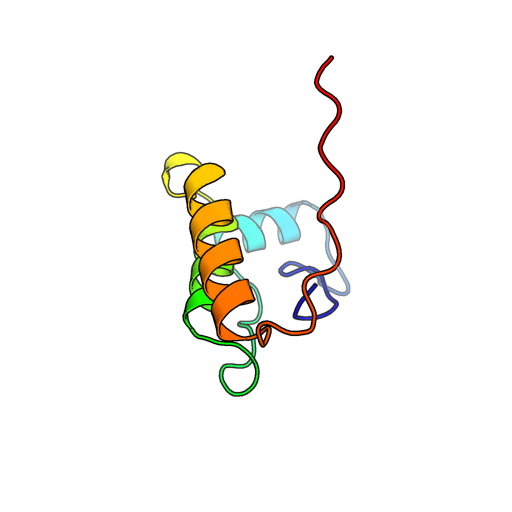 5.625 6.268 26.191 1.00 50.78 82 SER A N 1
ATOM 645 C CA . SER A 1 82 ? 5.562 7.712 26.003 1.00 50.78 82 SER A CA 1
ATOM 646 C C . SER A 1 82 ? 6.815 8.179 25.269 1.00 50.78 82 SER A C 1
ATOM 648 O O . SER A 1 82 ? 7.928 8.042 25.781 1.00 50.78 82 SER A O 1
ATOM 650 N N . THR A 1 83 ? 6.644 8.726 24.068 1.00 57.19 83 THR A N 1
ATOM 651 C CA . THR A 1 83 ? 7.708 9.411 23.334 1.00 57.19 83 THR A CA 1
ATOM 652 C C . THR A 1 83 ? 8.308 10.494 24.236 1.00 57.19 83 THR A C 1
ATOM 654 O O . THR A 1 83 ? 7.561 11.368 24.689 1.00 57.19 83 THR A O 1
ATOM 657 N N . PRO A 1 84 ? 9.620 10.470 24.536 1.00 49.53 84 PRO A N 1
ATOM 658 C CA . PRO A 1 84 ? 10.246 11.556 25.271 1.00 49.53 84 PRO A CA 1
ATOM 659 C C . PRO A 1 84 ? 10.210 12.815 24.400 1.00 49.53 84 PRO A C 1
ATOM 661 O O . PRO A 1 84 ? 10.731 12.826 23.285 1.00 49.53 84 PRO A O 1
ATOM 664 N N . GLN A 1 85 ? 9.551 13.859 24.904 1.00 46.88 85 GLN A N 1
ATOM 665 C CA . GLN A 1 85 ? 9.663 15.200 24.342 1.00 46.88 85 GLN A CA 1
ATOM 666 C C . GLN A 1 85 ? 11.083 15.705 24.616 1.00 46.88 85 GLN A C 1
ATOM 668 O O . GLN A 1 85 ? 11.509 15.722 25.773 1.00 46.88 85 GLN A O 1
ATOM 673 N N . PHE A 1 86 ? 11.808 16.045 23.550 1.00 52.97 86 PHE A N 1
ATOM 674 C CA . PHE A 1 86 ? 13.074 16.775 23.626 1.00 52.97 86 PHE A CA 1
ATOM 675 C C . PHE A 1 86 ? 12.813 18.276 23.720 1.00 52.97 86 PHE A C 1
ATOM 677 O O . PHE A 1 86 ? 11.866 18.744 23.047 1.00 52.97 86 PHE A O 1
#

Nearest PDB structures (foldseek):
  6s75-assembly4_D  TM=9.828E-01  e=6.855E-07  Homo sapiens
  5de2-assembly2_B  TM=9.778E-01  e=1.284E-06  Homo sapiens
  6s73-assembly2_B  TM=9.893E-01  e=1.551E-06  Homo sapiens
  6s73-assembly3_C  TM=9.791E-01  e=1.993E-06  Homo sapiens
  5de2-assembly1_A  TM=9.645E-01  e=3.094E-06  Homo sapiens

Secondary structure (DSSP, 8-state):
--SSS-TT--TT--HHHHHHHHHTT--PPPPTTTS-HHHHHHHHHHT-SSGGGSPPHHHHHHHHHHHHHHHS-TT--PPP-PPPP-

Radius of gyration: 16.34 Å; Cα contacts (8 Å, |Δi|>4): 35; chains: 1; bounding box: 28×30×43 Å